Protein AF-A0A3S5CK98-F1 (afdb_monomer)

Solvent-accessible surface area (backbone atoms only — not comparable to full-atom values): 6375 Å² total; per-residue (Å²): 120,66,69,62,56,54,50,54,57,50,50,53,51,50,54,50,50,53,52,50,53,51,50,53,51,50,54,52,50,52,52,52,52,56,49,50,56,51,52,50,49,66,71,70,50,46,66,43,82,40,59,34,30,36,29,73,81,74,73,44,74,38,73,65,77,56,72,66,48,64,75,70,66,52,58,70,47,78,43,82,46,52,38,32,53,45,66,44,88,87,78,62,47,74,50,76,32,72,56,97,65,79,90,69,79,92,128

Secondary structure (DSSP, 8-state):
-HHHHHHHHHHHHHHHHHHHHHHHHHHHHHHHHHHHHHHHHHHH--EEEEEEEEETTTTEEESS--HHHHHTT--EEEEEEEEEEEE-TTT--EEEESSSS--SPP-

Structure (mmCIF, N/CA/C/O backbone):
data_AF-A0A3S5CK98-F1
#
_entry.id   AF-A0A3S5CK98-F1
#
loop_
_atom_site.group_PDB
_atom_site.id
_atom_site.type_symbol
_atom_site.label_atom_id
_atom_site.label_alt_id
_atom_site.label_comp_id
_atom_site.label_asym_id
_atom_site.label_entity_id
_atom_site.label_seq_id
_atom_site.pdbx_PDB_ins_code
_atom_site.Cartn_x
_atom_site.Cartn_y
_atom_site.Cartn_z
_atom_site.occupancy
_atom_site.B_iso_or_equiv
_atom_site.auth_seq_id
_atom_site.auth_comp_id
_atom_site.auth_asym_id
_atom_site.auth_atom_id
_atom_site.pdbx_PDB_model_num
ATOM 1 N N . MET A 1 1 ? 44.668 10.845 -52.510 1.00 60.06 1 MET A N 1
ATOM 2 C CA . MET A 1 1 ? 44.419 11.064 -51.066 1.00 60.06 1 MET A CA 1
ATOM 3 C C . MET A 1 1 ? 42.978 11.480 -50.741 1.00 60.06 1 MET A C 1
ATOM 5 O O . MET A 1 1 ? 42.596 11.361 -49.588 1.00 60.06 1 MET A O 1
ATOM 9 N N . GLU A 1 2 ? 42.144 11.893 -51.704 1.00 65.75 2 GLU A N 1
ATOM 10 C CA . GLU A 1 2 ? 40.783 12.391 -51.408 1.00 65.75 2 GLU A CA 1
ATOM 11 C C . GLU A 1 2 ? 39.747 11.318 -51.018 1.00 65.75 2 GLU A C 1
ATOM 13 O O . GLU A 1 2 ? 38.871 11.580 -50.198 1.00 65.75 2 GLU A O 1
ATOM 18 N N . LEU A 1 3 ? 39.873 10.084 -51.523 1.00 65.12 3 LEU A N 1
ATOM 19 C CA . LEU A 1 3 ? 38.931 8.997 -51.212 1.00 65.12 3 LEU A CA 1
ATOM 20 C C . LEU A 1 3 ? 38.955 8.590 -49.726 1.00 65.12 3 LEU A C 1
ATOM 22 O O . LEU A 1 3 ? 37.911 8.335 -49.133 1.00 65.12 3 LEU A O 1
ATOM 26 N N . ALA A 1 4 ? 40.136 8.592 -49.100 1.00 73.19 4 ALA A N 1
ATOM 27 C CA . ALA A 1 4 ? 40.290 8.272 -47.680 1.00 73.19 4 ALA A CA 1
ATOM 28 C C . ALA A 1 4 ? 39.624 9.322 -46.773 1.00 73.19 4 ALA A C 1
ATOM 30 O O . ALA A 1 4 ? 39.028 8.974 -45.756 1.00 73.19 4 ALA A O 1
ATOM 31 N N . ALA A 1 5 ? 39.664 10.598 -47.169 1.00 72.12 5 ALA A N 1
ATOM 32 C CA . ALA A 1 5 ? 39.012 11.679 -46.436 1.00 72.12 5 ALA A CA 1
ATOM 33 C C . ALA A 1 5 ? 37.478 11.586 -46.513 1.00 72.12 5 ALA A C 1
ATOM 35 O O . ALA A 1 5 ? 36.797 11.833 -45.518 1.00 72.12 5 ALA A O 1
ATOM 36 N N . LEU A 1 6 ? 36.927 11.179 -47.664 1.00 69.94 6 LEU A N 1
ATOM 37 C CA . LEU A 1 6 ? 35.485 10.956 -47.828 1.00 69.94 6 LEU A CA 1
ATOM 38 C C . LEU A 1 6 ? 34.990 9.755 -47.006 1.00 69.94 6 LEU A C 1
ATOM 40 O O . LEU A 1 6 ? 33.950 9.854 -46.356 1.00 69.94 6 LEU A O 1
ATOM 44 N N . ILE A 1 7 ? 35.758 8.660 -46.962 1.00 72.81 7 ILE A N 1
ATOM 45 C CA . ILE A 1 7 ? 35.438 7.475 -46.147 1.00 72.81 7 ILE A CA 1
ATOM 46 C C . ILE A 1 7 ? 35.499 7.804 -44.650 1.00 72.81 7 ILE A C 1
ATOM 48 O O . ILE A 1 7 ? 34.564 7.485 -43.920 1.00 72.81 7 ILE A O 1
ATOM 52 N N . ALA A 1 8 ? 36.540 8.505 -44.190 1.00 71.00 8 ALA A N 1
ATOM 53 C CA . ALA A 1 8 ? 36.663 8.913 -42.788 1.00 71.00 8 ALA A CA 1
ATOM 54 C C . ALA A 1 8 ? 35.506 9.824 -42.336 1.00 71.00 8 ALA A C 1
ATOM 56 O O . ALA A 1 8 ? 35.013 9.701 -41.217 1.00 71.00 8 ALA A O 1
ATOM 57 N N . LYS A 1 9 ? 35.026 10.704 -43.226 1.00 69.62 9 LYS A N 1
ATOM 58 C CA . LYS A 1 9 ? 33.903 11.614 -42.960 1.00 69.62 9 LYS A CA 1
ATOM 59 C C . LYS A 1 9 ? 32.537 10.910 -42.973 1.00 69.62 9 LYS A C 1
ATOM 61 O O . LYS A 1 9 ? 31.639 11.311 -42.240 1.00 69.62 9 LYS A O 1
ATOM 66 N N . GLY A 1 10 ? 32.373 9.864 -43.788 1.00 70.19 10 GLY A N 1
ATOM 67 C CA . GLY A 1 10 ? 31.199 8.984 -43.748 1.00 70.19 10 GLY A CA 1
ATOM 68 C C . GLY A 1 10 ? 31.180 8.098 -42.499 1.00 70.19 10 GLY A C 1
ATOM 69 O O . GLY A 1 10 ? 30.147 7.976 -41.849 1.00 70.19 10 GLY A O 1
ATOM 70 N N . SER A 1 11 ? 32.343 7.561 -42.120 1.00 73.25 11 SER A N 1
ATOM 71 C CA . SER A 1 11 ? 32.531 6.736 -40.922 1.00 73.25 11 SER A CA 1
ATOM 72 C C . SER A 1 11 ? 32.228 7.503 -39.636 1.00 73.25 11 SER A C 1
ATOM 74 O O . SER A 1 11 ? 31.549 6.972 -38.764 1.00 73.25 11 SER A O 1
ATOM 76 N N . SER A 1 12 ? 32.679 8.757 -39.514 1.00 73.88 12 SER A N 1
ATOM 77 C CA . SER A 1 12 ? 32.405 9.565 -38.319 1.00 73.88 12 SER A CA 1
ATOM 78 C C . SER A 1 12 ? 30.925 9.915 -38.175 1.00 73.88 12 SER A C 1
ATOM 80 O O . SER A 1 12 ? 30.399 9.919 -37.068 1.00 73.88 12 SER A O 1
ATOM 82 N N . LYS A 1 13 ? 30.222 10.162 -39.289 1.00 74.19 13 LYS A N 1
ATOM 83 C CA . LYS A 1 13 ? 28.772 10.389 -39.279 1.00 74.19 13 LYS A CA 1
ATOM 84 C C . LYS A 1 13 ? 28.002 9.132 -38.867 1.00 74.19 13 LYS A C 1
ATOM 86 O O . LYS A 1 13 ? 27.056 9.255 -38.100 1.00 74.19 13 LYS A O 1
ATOM 91 N N . LEU A 1 14 ? 28.400 7.958 -39.359 1.00 80.69 14 LEU A N 1
ATOM 92 C CA . LEU A 1 14 ? 27.793 6.680 -38.973 1.00 80.69 14 LEU A CA 1
ATOM 93 C C . LEU A 1 14 ? 27.989 6.409 -37.477 1.00 80.69 14 LEU A C 1
ATOM 95 O O . LEU A 1 14 ? 27.009 6.204 -36.780 1.00 80.69 14 LEU A O 1
ATOM 99 N N . GLN A 1 15 ? 29.209 6.577 -36.955 1.00 80.94 15 GLN A N 1
ATOM 100 C CA . GLN A 1 15 ? 29.476 6.434 -35.518 1.00 80.94 15 GLN A CA 1
ATOM 101 C C . GLN A 1 15 ? 28.648 7.390 -34.648 1.00 80.94 15 GLN A C 1
ATOM 103 O O . GLN A 1 15 ? 28.233 7.024 -33.552 1.00 80.94 15 GLN A O 1
ATOM 108 N N . LEU A 1 16 ? 28.413 8.621 -35.116 1.00 78.88 16 LEU A N 1
ATOM 109 C CA . LEU A 1 16 ? 27.565 9.576 -34.405 1.00 78.88 16 LEU A CA 1
ATOM 110 C C . LEU A 1 16 ? 26.097 9.138 -34.399 1.00 78.88 16 LEU A C 1
ATOM 112 O O . LEU A 1 16 ? 25.461 9.223 -33.354 1.00 78.88 16 LEU A O 1
ATOM 116 N N . LEU A 1 17 ? 25.569 8.653 -35.525 1.00 82.25 17 LEU A N 1
ATOM 117 C CA . LEU A 1 17 ? 24.201 8.127 -35.602 1.00 82.25 17 LEU A CA 1
ATOM 118 C C . LEU A 1 17 ? 24.028 6.906 -34.692 1.00 82.25 17 LEU A C 1
ATOM 120 O O . LEU A 1 17 ? 23.136 6.916 -33.849 1.00 82.25 17 LEU A O 1
ATOM 124 N N . ASP A 1 18 ? 24.957 5.950 -34.764 1.00 87.75 18 ASP A N 1
ATOM 125 C CA . ASP A 1 18 ? 24.967 4.761 -33.906 1.00 87.75 18 ASP A CA 1
ATOM 126 C C . ASP A 1 18 ? 24.998 5.149 -32.417 1.00 87.75 18 ASP A C 1
ATOM 128 O O . ASP A 1 18 ? 24.330 4.539 -31.586 1.00 87.75 18 ASP A O 1
ATOM 132 N N . SER A 1 19 ? 25.752 6.197 -32.059 1.00 85.31 19 SER A N 1
ATOM 133 C CA . SER A 1 19 ? 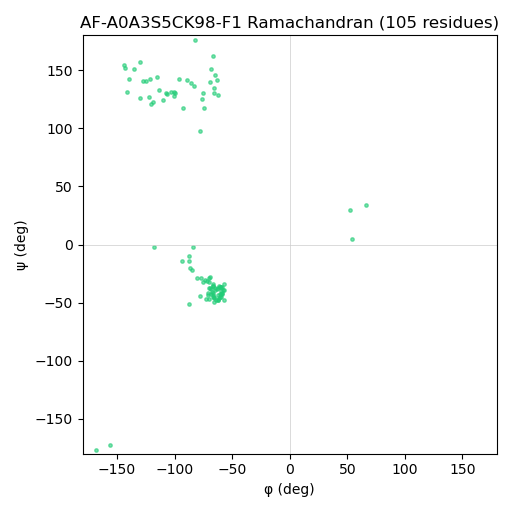25.827 6.663 -30.670 1.00 85.31 19 SER A CA 1
ATOM 134 C C . SER A 1 19 ? 24.535 7.314 -30.170 1.00 85.31 19 SER A C 1
ATOM 136 O O . SER A 1 19 ? 24.223 7.199 -28.986 1.00 85.31 19 SER A O 1
ATOM 138 N N . VAL A 1 20 ? 23.781 7.984 -31.050 1.00 89.31 20 VAL A N 1
ATOM 139 C CA . VAL A 1 20 ? 22.480 8.572 -30.699 1.00 89.31 20 VAL A CA 1
ATOM 140 C C . VAL A 1 20 ? 21.442 7.468 -30.531 1.00 89.31 20 VAL A C 1
ATOM 142 O O . VAL A 1 20 ? 20.757 7.445 -29.514 1.00 89.31 20 VAL A O 1
ATOM 145 N N . GLU A 1 21 ? 21.380 6.520 -31.466 1.00 90.56 21 GLU A N 1
ATOM 146 C CA . GLU A 1 21 ? 20.466 5.374 -31.390 1.00 90.56 21 GLU A CA 1
ATOM 147 C C . GLU A 1 21 ? 20.738 4.522 -30.142 1.00 90.56 21 GLU A C 1
ATOM 149 O O . GLU A 1 21 ? 19.813 4.180 -29.406 1.00 90.56 21 GLU A O 1
ATOM 154 N N . ALA A 1 22 ? 22.012 4.265 -29.823 1.00 92.44 22 ALA A N 1
ATOM 155 C CA . ALA A 1 22 ? 22.392 3.560 -28.602 1.00 92.44 22 ALA A CA 1
ATOM 156 C C . ALA A 1 22 ? 21.986 4.321 -27.327 1.00 92.44 22 ALA A C 1
ATOM 158 O O . ALA A 1 22 ? 21.578 3.704 -26.344 1.00 92.44 22 ALA A O 1
ATOM 159 N N . ALA A 1 23 ? 22.082 5.654 -27.322 1.00 92.81 23 ALA A N 1
ATOM 160 C CA . ALA A 1 23 ? 21.657 6.465 -26.183 1.00 92.81 23 ALA A CA 1
ATOM 161 C C . ALA A 1 23 ? 20.128 6.447 -25.999 1.00 92.81 23 ALA A C 1
ATOM 163 O O . ALA A 1 23 ? 19.643 6.384 -24.867 1.00 92.81 23 ALA A O 1
ATOM 164 N N . GLU A 1 24 ? 19.367 6.472 -27.096 1.00 93.75 24 GLU A N 1
ATOM 165 C CA . GLU A 1 24 ? 17.907 6.340 -27.069 1.00 93.75 24 GLU A CA 1
ATOM 166 C C . GLU A 1 24 ? 17.478 4.953 -26.575 1.00 93.75 24 GLU A C 1
ATOM 168 O O . GLU A 1 24 ? 16.626 4.851 -25.688 1.00 93.75 24 GLU A O 1
ATOM 173 N N . GLU A 1 25 ? 18.114 3.891 -27.074 1.00 93.44 25 GLU A N 1
ATOM 174 C CA . GLU A 1 25 ? 17.860 2.520 -26.628 1.00 93.44 25 GLU A CA 1
ATOM 175 C C . GLU A 1 25 ? 18.156 2.358 -25.130 1.00 93.44 25 GLU A C 1
ATOM 177 O O . GLU A 1 25 ? 17.320 1.847 -24.383 1.00 93.44 25 GLU A O 1
ATOM 182 N N . GLN A 1 26 ? 19.288 2.885 -24.652 1.00 94.62 26 GLN A N 1
ATOM 183 C CA . GLN A 1 26 ? 19.630 2.880 -23.227 1.00 94.62 26 GLN A CA 1
ATOM 184 C C . GLN A 1 26 ? 18.597 3.618 -22.369 1.00 94.62 26 GLN A C 1
ATOM 186 O O . GLN A 1 26 ? 18.255 3.149 -21.282 1.00 94.62 26 GLN A O 1
ATOM 191 N N . ALA A 1 27 ? 18.069 4.752 -22.837 1.00 94.75 27 ALA A N 1
ATOM 192 C CA . ALA A 1 27 ? 17.043 5.495 -22.109 1.00 94.75 27 ALA A CA 1
ATOM 193 C C . ALA A 1 27 ? 15.730 4.701 -21.988 1.00 94.75 27 ALA A C 1
ATOM 195 O O . ALA A 1 27 ? 15.091 4.713 -20.930 1.00 94.75 27 ALA A O 1
ATOM 196 N N . ILE A 1 28 ? 15.342 3.990 -23.052 1.00 95.62 28 ILE A N 1
ATOM 197 C CA . ILE A 1 28 ? 1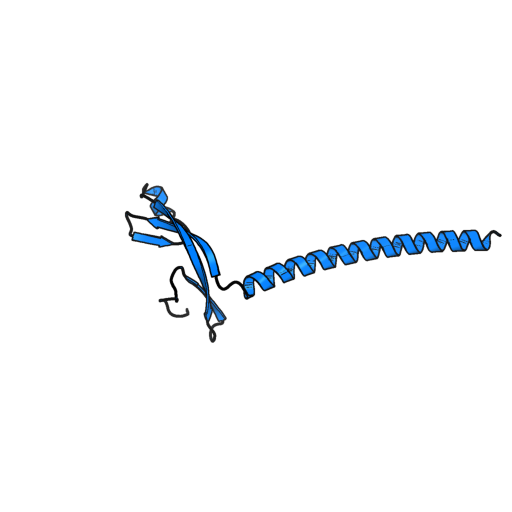4.170 3.108 -23.054 1.00 95.62 28 ILE A CA 1
ATOM 198 C C . ILE A 1 28 ? 14.390 1.937 -22.093 1.00 95.62 28 ILE A C 1
ATOM 200 O O . ILE A 1 28 ? 13.536 1.696 -21.238 1.00 95.62 28 ILE A O 1
ATOM 204 N N . LEU A 1 29 ? 15.536 1.255 -22.182 1.00 96.25 29 LEU A N 1
ATOM 205 C CA . LEU A 1 29 ? 15.887 0.137 -21.301 1.00 96.25 29 LEU A CA 1
ATOM 206 C C . LEU A 1 29 ? 15.864 0.559 -19.832 1.00 96.25 29 LEU A C 1
ATOM 208 O O . LEU A 1 29 ? 15.182 -0.071 -19.032 1.00 96.25 29 LEU A O 1
ATOM 212 N N . HIS A 1 30 ? 16.486 1.688 -19.495 1.00 95.81 30 HIS A N 1
ATOM 213 C CA . HIS A 1 30 ? 16.469 2.223 -18.135 1.00 95.81 30 HIS A CA 1
ATOM 214 C C . HIS A 1 30 ? 15.039 2.478 -17.620 1.00 95.81 30 HIS A C 1
ATOM 216 O O . HIS A 1 30 ? 14.732 2.231 -16.452 1.00 95.81 30 HIS A O 1
ATOM 222 N N . ASN A 1 31 ? 14.129 2.968 -18.473 1.00 94.38 31 ASN A N 1
ATOM 223 C CA . ASN A 1 31 ? 12.731 3.150 -18.081 1.00 94.38 31 ASN A CA 1
ATOM 224 C C . ASN A 1 31 ? 12.030 1.811 -17.809 1.00 94.38 31 ASN A C 1
ATOM 226 O O . ASN A 1 31 ? 11.298 1.695 -16.824 1.00 94.38 31 ASN A O 1
ATOM 230 N N . LEU A 1 32 ? 12.253 0.817 -18.670 1.00 95.56 32 LEU A N 1
ATOM 231 C CA . LEU A 1 32 ? 11.673 -0.517 -18.534 1.00 95.56 32 LEU A CA 1
ATOM 232 C C . LEU A 1 32 ? 12.185 -1.218 -17.272 1.00 95.56 32 LEU A C 1
ATOM 234 O O . LEU A 1 32 ? 11.373 -1.662 -16.464 1.00 95.56 32 LEU A O 1
ATOM 238 N N . GLU A 1 33 ? 13.496 -1.205 -17.035 1.00 95.75 33 GLU A N 1
ATOM 239 C CA . GLU A 1 33 ? 14.112 -1.752 -15.821 1.00 95.75 33 GLU A CA 1
ATOM 240 C C . GLU A 1 33 ? 13.569 -1.071 -14.558 1.00 95.75 33 GLU A C 1
ATOM 242 O O . GLU A 1 33 ? 13.251 -1.729 -13.567 1.00 95.75 33 GLU A O 1
ATOM 247 N N . GLY A 1 34 ? 13.399 0.256 -14.587 1.00 92.44 34 GLY A N 1
ATOM 248 C CA . GLY A 1 34 ? 12.806 0.997 -13.474 1.00 92.44 34 GLY A CA 1
ATOM 249 C C . GLY A 1 34 ? 11.369 0.561 -13.164 1.00 92.44 34 GLY A C 1
ATOM 250 O O . GLY A 1 34 ? 10.982 0.497 -11.995 1.00 92.44 34 GLY A O 1
ATOM 251 N N . ARG A 1 35 ? 10.576 0.229 -14.189 1.00 91.38 35 ARG A N 1
ATOM 252 C CA . ARG A 1 35 ? 9.216 -0.306 -14.018 1.00 91.38 35 ARG A CA 1
ATOM 253 C C . ARG A 1 35 ? 9.243 -1.718 -13.443 1.00 91.38 35 ARG A C 1
ATOM 255 O O . ARG A 1 35 ? 8.556 -1.966 -12.454 1.00 91.38 35 ARG A O 1
ATOM 262 N N . GLU A 1 36 ? 10.078 -2.597 -13.987 1.00 91.75 36 GLU A N 1
ATOM 263 C CA . GLU A 1 36 ? 10.223 -3.974 -13.502 1.00 91.75 36 GLU A CA 1
ATOM 264 C C . GLU A 1 36 ? 10.654 -4.020 -12.032 1.00 91.75 36 GLU A C 1
ATOM 266 O O . GLU A 1 36 ? 10.059 -4.746 -11.238 1.00 91.75 36 GLU A O 1
ATOM 271 N N . GLN A 1 37 ? 11.602 -3.173 -11.621 1.00 90.69 37 GLN A N 1
ATOM 272 C CA . GLN A 1 37 ? 12.028 -3.080 -10.220 1.00 90.69 37 GLN A CA 1
ATOM 273 C C . GLN A 1 37 ? 10.885 -2.689 -9.276 1.00 90.69 37 GLN A C 1
ATOM 275 O O . GLN A 1 37 ? 10.830 -3.149 -8.132 1.00 90.69 37 GLN A O 1
ATOM 280 N N . LEU A 1 38 ? 9.977 -1.813 -9.712 1.00 84.75 38 LEU A N 1
ATOM 281 C CA . LEU A 1 38 ? 8.808 -1.443 -8.916 1.00 84.75 38 LEU A CA 1
ATOM 282 C C . LEU A 1 38 ? 7.811 -2.602 -8.833 1.00 84.75 38 LEU A C 1
ATOM 284 O O . LEU A 1 38 ? 7.301 -2.883 -7.749 1.00 84.75 38 LEU A O 1
ATOM 288 N N . GLU A 1 39 ? 7.557 -3.288 -9.945 1.00 84.94 39 GLU A N 1
ATOM 289 C CA . GLU A 1 39 ? 6.663 -4.448 -10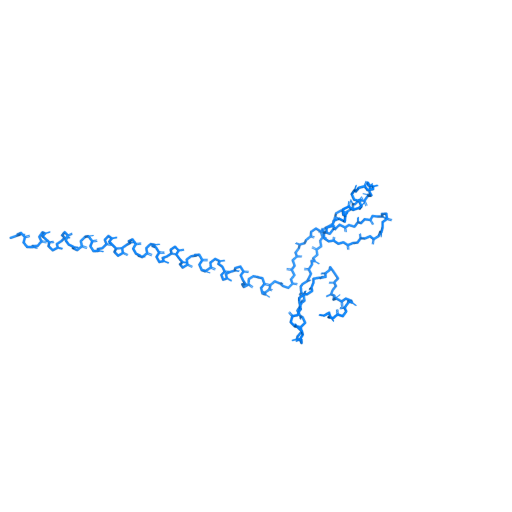.002 1.00 84.94 39 GLU A CA 1
ATOM 290 C C . GLU A 1 39 ? 7.169 -5.591 -9.117 1.00 84.94 39 GLU A C 1
ATOM 292 O O . GLU A 1 39 ? 6.416 -6.120 -8.297 1.00 84.94 39 GLU A O 1
ATOM 297 N N . GLU A 1 40 ? 8.461 -5.904 -9.192 1.00 85.69 40 GLU A N 1
ATOM 298 C CA . GLU A 1 40 ? 9.097 -6.926 -8.368 1.00 85.69 40 GLU A CA 1
ATOM 299 C C . GLU A 1 40 ? 8.986 -6.592 -6.874 1.00 85.69 40 GLU A C 1
ATOM 301 O O . GLU A 1 40 ? 8.590 -7.438 -6.068 1.00 85.69 40 GLU A O 1
ATOM 306 N N . ARG A 1 41 ? 9.252 -5.335 -6.490 1.00 80.50 41 ARG A N 1
ATOM 307 C CA . ARG A 1 41 ? 9.075 -4.881 -5.102 1.00 80.50 41 ARG A CA 1
ATOM 308 C C . ARG A 1 41 ? 7.628 -5.036 -4.643 1.00 80.50 41 ARG A C 1
ATOM 310 O O . ARG A 1 41 ? 7.401 -5.499 -3.533 1.00 80.50 41 ARG A O 1
ATOM 317 N N . LEU A 1 42 ? 6.650 -4.692 -5.478 1.00 75.19 42 LEU A N 1
ATOM 318 C CA . LEU A 1 42 ? 5.226 -4.803 -5.139 1.00 75.19 42 LEU A CA 1
ATOM 319 C C . LEU A 1 42 ? 4.736 -6.253 -5.038 1.00 75.19 42 LEU A C 1
ATOM 321 O O . LEU A 1 42 ? 3.765 -6.521 -4.327 1.00 75.19 42 LEU A O 1
ATOM 325 N N . ILE A 1 43 ? 5.360 -7.179 -5.764 1.00 75.94 43 ILE A N 1
ATOM 326 C CA . ILE A 1 43 ? 5.047 -8.611 -5.699 1.00 75.94 43 ILE A CA 1
ATOM 327 C C . ILE A 1 43 ? 5.680 -9.241 -4.454 1.00 75.94 43 ILE A C 1
ATOM 329 O O . ILE A 1 43 ? 5.011 -9.993 -3.747 1.00 75.94 43 ILE A O 1
ATOM 333 N N . ASN A 1 44 ? 6.937 -8.905 -4.166 1.00 76.88 44 ASN A N 1
ATOM 334 C CA . ASN A 1 44 ? 7.716 -9.533 -3.097 1.00 76.88 44 ASN A CA 1
ATOM 335 C C . ASN A 1 44 ? 7.526 -8.873 -1.723 1.00 76.88 44 ASN A C 1
ATOM 337 O O . ASN A 1 44 ? 7.916 -9.436 -0.697 1.00 76.88 44 ASN A O 1
ATOM 341 N N . GLN A 1 45 ? 6.941 -7.676 -1.661 1.00 80.44 45 GLN A N 1
ATOM 342 C CA . GLN A 1 45 ? 6.723 -6.990 -0.394 1.00 80.44 45 GLN A CA 1
ATOM 343 C C . GLN A 1 45 ? 5.513 -7.565 0.348 1.00 80.44 45 GLN A C 1
ATOM 345 O O . GLN A 1 45 ? 4.367 -7.177 0.130 1.00 80.44 45 GLN A O 1
ATOM 350 N N . HIS A 1 46 ? 5.788 -8.459 1.295 1.00 83.00 46 HIS A N 1
ATOM 351 C CA . HIS A 1 46 ? 4.782 -9.023 2.201 1.00 83.00 46 HIS A CA 1
ATOM 352 C C . HIS A 1 46 ? 4.547 -8.167 3.449 1.00 83.00 46 HIS A C 1
ATOM 354 O O . HIS A 1 46 ? 3.497 -8.269 4.084 1.00 83.00 46 HIS A O 1
ATOM 360 N N . GLU A 1 47 ? 5.498 -7.298 3.793 1.00 87.31 47 GLU A N 1
ATOM 361 C CA . GLU A 1 47 ? 5.423 -6.418 4.952 1.00 87.31 47 GLU A CA 1
ATOM 362 C C . GLU A 1 47 ? 5.969 -5.021 4.652 1.00 87.31 47 GLU A C 1
ATOM 364 O O . GLU A 1 47 ? 6.932 -4.839 3.907 1.00 87.31 47 GLU A O 1
ATOM 369 N N . GLN A 1 48 ? 5.321 -4.009 5.223 1.00 89.25 48 GLN A N 1
ATOM 370 C CA . GLN A 1 48 ? 5.730 -2.621 5.081 1.00 89.25 48 GLN A CA 1
ATOM 371 C C . GLN A 1 48 ? 5.536 -1.868 6.392 1.00 89.25 48 GLN A C 1
ATOM 373 O O . GLN A 1 48 ? 4.462 -1.896 6.997 1.00 89.25 48 GLN A O 1
ATOM 378 N N . GLU A 1 49 ? 6.564 -1.139 6.808 1.00 90.38 49 GLU A N 1
ATOM 379 C CA . GLU A 1 49 ? 6.465 -0.207 7.925 1.00 90.38 49 GLU A CA 1
ATOM 380 C C . GLU A 1 49 ? 5.518 0.946 7.575 1.00 90.38 49 GLU A C 1
ATOM 382 O O . GLU A 1 49 ? 5.605 1.556 6.507 1.00 90.38 49 GLU A O 1
ATOM 387 N N . CYS A 1 50 ? 4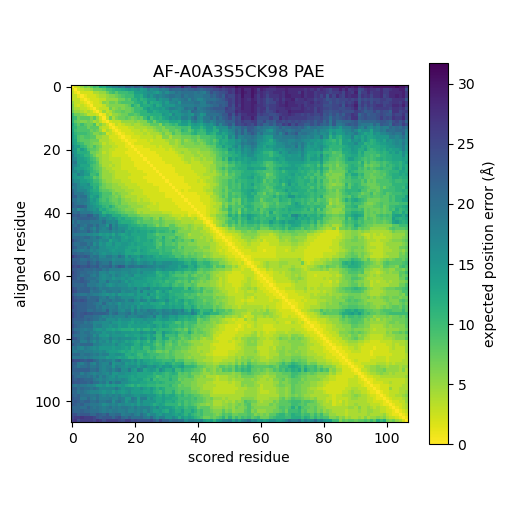.578 1.238 8.467 1.00 90.44 50 CYS A N 1
ATOM 388 C CA . CYS A 1 50 ? 3.558 2.262 8.288 1.00 90.44 50 CYS A CA 1
ATOM 389 C C . CYS A 1 50 ? 3.250 2.970 9.606 1.00 90.44 50 CYS A C 1
ATOM 391 O O . CYS A 1 50 ? 3.390 2.416 10.698 1.00 90.44 50 CYS A O 1
ATOM 393 N N . SER A 1 51 ? 2.777 4.208 9.497 1.00 91.56 51 SER A N 1
ATOM 394 C CA . SER A 1 51 ? 2.152 4.900 10.613 1.00 91.56 51 SER A CA 1
ATOM 395 C C . SER A 1 51 ? 0.741 4.353 10.828 1.00 91.56 51 SER A C 1
ATOM 397 O O . SER A 1 51 ? -0.087 4.311 9.918 1.00 91.56 51 SER A O 1
ATOM 399 N N . ILE A 1 52 ? 0.477 3.914 12.051 1.00 91.94 52 ILE A N 1
ATOM 400 C CA . ILE A 1 52 ? -0.832 3.480 12.519 1.00 91.94 52 ILE A CA 1
ATOM 401 C C . ILE A 1 52 ? -1.422 4.626 13.326 1.00 91.94 52 ILE A C 1
ATOM 403 O O . ILE A 1 52 ? -0.766 5.190 14.204 1.00 91.94 52 ILE A O 1
ATOM 407 N N . VAL A 1 53 ? -2.669 4.962 13.034 1.00 92.62 53 VAL A N 1
ATOM 408 C CA . VAL A 1 53 ? -3.464 5.883 13.826 1.00 92.62 53 VAL A CA 1
ATOM 409 C C . VAL A 1 53 ? -4.466 5.119 14.676 1.00 92.62 53 VAL A C 1
ATOM 411 O O . VAL A 1 53 ? -5.201 4.256 14.193 1.00 92.62 53 VAL A O 1
ATOM 414 N N . GLU A 1 54 ? -4.501 5.478 15.950 1.00 91.81 54 GLU A N 1
ATOM 415 C CA . GLU A 1 54 ? -5.434 4.960 16.938 1.00 91.81 54 GLU A CA 1
ATOM 416 C C . GLU A 1 54 ? -6.247 6.119 17.511 1.00 91.81 54 GLU A C 1
ATOM 418 O O . GLU A 1 54 ? -5.701 7.083 18.049 1.00 91.81 54 GLU A O 1
ATOM 423 N N . CYS A 1 55 ? -7.567 6.050 17.368 1.00 92.06 55 CYS A N 1
ATOM 424 C CA . CYS A 1 55 ? -8.478 7.037 17.929 1.00 92.06 55 CYS A CA 1
ATOM 425 C C . CYS A 1 55 ? -8.941 6.582 19.311 1.00 92.06 55 CYS A C 1
ATOM 427 O O . CYS A 1 55 ? -9.646 5.577 19.416 1.00 92.06 55 CYS A O 1
ATOM 429 N N . LYS A 1 56 ? -8.618 7.347 20.359 1.00 89.06 56 LYS A N 1
ATOM 430 C CA . LYS A 1 56 ? -8.993 6.988 21.737 1.00 89.06 56 LYS A CA 1
ATOM 431 C C . LYS A 1 56 ? -10.493 7.098 22.008 1.00 89.06 56 LYS A C 1
ATOM 433 O O . LYS A 1 56 ? -11.019 6.354 22.823 1.00 89.06 56 LYS A O 1
ATOM 438 N N . ASN A 1 57 ? -11.192 7.992 21.309 1.00 88.75 57 ASN A N 1
ATOM 439 C CA . ASN A 1 57 ? -12.632 8.191 21.496 1.00 88.75 57 ASN A CA 1
ATOM 440 C C . ASN A 1 57 ? -13.492 7.098 20.845 1.00 88.75 57 ASN A C 1
ATOM 442 O O . ASN A 1 57 ? -14.601 6.847 21.302 1.00 88.75 57 ASN A O 1
ATOM 446 N N . CYS A 1 58 ? -13.022 6.480 19.759 1.00 87.56 58 CYS A N 1
ATOM 447 C CA . CYS A 1 58 ? -13.817 5.525 18.970 1.00 87.56 58 CYS A CA 1
ATOM 448 C C . CYS A 1 58 ? -13.233 4.119 18.946 1.00 87.56 58 CYS A C 1
ATOM 450 O O . CYS A 1 58 ? -13.793 3.245 18.293 1.00 87.56 58 CYS A O 1
ATOM 452 N N . ASN A 1 59 ? -12.081 3.930 19.592 1.00 84.88 59 ASN A N 1
ATOM 453 C CA . ASN A 1 59 ? -11.297 2.703 19.549 1.00 84.88 59 ASN A CA 1
ATOM 454 C C . ASN A 1 59 ? -10.996 2.220 18.113 1.00 84.88 59 ASN A C 1
ATOM 456 O O . ASN A 1 59 ? -10.878 1.027 17.850 1.00 84.88 59 ASN A O 1
ATOM 460 N N . PHE A 1 60 ? -10.898 3.161 17.165 1.00 87.69 60 PHE A N 1
ATOM 461 C CA . PHE A 1 60 ? -10.570 2.875 15.769 1.00 87.69 60 PHE A CA 1
ATOM 462 C C . PHE A 1 60 ? -9.057 2.754 15.604 1.00 87.69 60 PHE A C 1
ATOM 464 O O . PHE A 1 60 ? -8.326 3.618 16.092 1.00 87.69 60 PHE A O 1
ATOM 471 N N . ARG A 1 61 ? -8.607 1.747 14.851 1.00 88.81 61 ARG A N 1
ATOM 472 C CA . ARG A 1 61 ? -7.202 1.511 14.509 1.00 88.81 61 ARG A CA 1
ATOM 473 C C . ARG A 1 61 ? -7.065 1.297 13.006 1.00 88.81 61 ARG A C 1
ATOM 475 O O . ARG A 1 61 ? -7.733 0.440 12.440 1.00 88.81 61 ARG A O 1
ATOM 482 N N . GLY A 1 62 ? -6.194 2.061 12.360 1.00 89.31 62 GLY A N 1
ATOM 483 C CA . GLY A 1 62 ? -5.980 1.967 10.917 1.00 89.31 62 GLY A CA 1
ATOM 484 C C . GLY A 1 62 ? -4.742 2.729 10.467 1.00 89.31 62 GLY A C 1
ATOM 485 O O . GLY A 1 62 ? -4.020 3.287 11.283 1.00 89.31 62 GLY A O 1
ATOM 486 N N . THR A 1 63 ? -4.485 2.775 9.164 1.00 88.00 63 THR A N 1
ATOM 487 C CA . THR A 1 63 ? -3.385 3.578 8.596 1.00 88.00 63 THR A CA 1
ATOM 488 C C . THR A 1 63 ? -3.758 5.054 8.453 1.00 88.00 63 THR A C 1
ATOM 490 O O . THR A 1 63 ? -2.907 5.935 8.541 1.00 88.00 63 THR A O 1
ATOM 493 N N . HIS A 1 64 ? -5.048 5.344 8.266 1.00 88.25 64 HIS A N 1
ATOM 494 C CA . HIS A 1 64 ? -5.554 6.697 8.067 1.00 88.25 64 HIS A CA 1
ATOM 495 C C . HIS A 1 64 ? -6.685 7.009 9.032 1.00 88.25 64 HIS A C 1
ATOM 497 O O . HIS A 1 64 ? -7.545 6.176 9.310 1.00 88.25 64 HIS A O 1
ATOM 503 N N . ALA A 1 65 ? -6.686 8.243 9.532 1.00 88.12 65 ALA A N 1
ATOM 504 C CA . ALA A 1 65 ? -7.729 8.691 10.435 1.00 88.12 65 ALA A CA 1
ATOM 505 C C . ALA A 1 65 ? -8.985 8.947 9.605 1.00 88.12 65 ALA A C 1
ATOM 507 O O . ALA A 1 65 ? -8.896 9.672 8.607 1.00 88.12 65 ALA A O 1
ATOM 508 N N . PRO A 1 66 ? -10.146 8.412 10.000 1.00 88.25 66 PRO A N 1
ATOM 509 C CA . PRO A 1 66 ? -11.346 8.633 9.230 1.00 88.25 66 PRO A CA 1
ATOM 510 C C . PRO A 1 66 ? -11.721 10.126 9.261 1.00 88.25 66 PRO A C 1
ATOM 512 O O . PRO A 1 66 ? -11.515 10.798 10.282 1.00 88.25 66 PRO A O 1
ATOM 515 N N . PRO A 1 67 ? -12.295 10.673 8.172 1.00 89.81 67 PRO A N 1
ATOM 516 C CA . PRO A 1 67 ? -12.572 12.106 8.060 1.00 89.81 67 PRO A CA 1
ATOM 517 C C . PRO A 1 67 ? -13.453 12.641 9.194 1.00 89.81 67 PRO A C 1
ATOM 519 O O . PRO A 1 67 ? -13.282 13.769 9.652 1.00 89.81 67 PRO A O 1
ATOM 522 N N . TRP A 1 68 ? -14.383 11.821 9.682 1.00 89.75 68 TRP A N 1
ATOM 523 C CA . TRP A 1 68 ? -15.299 12.188 10.755 1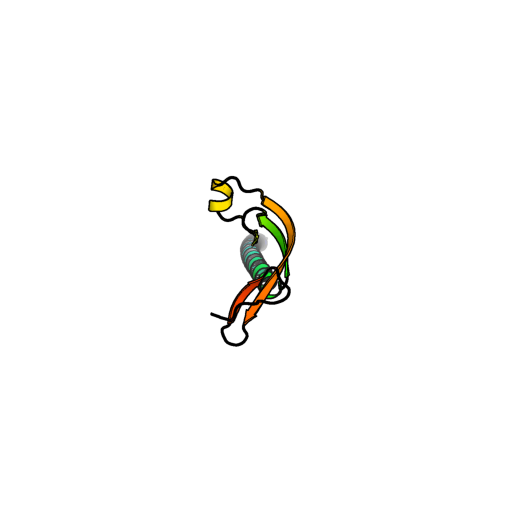.00 89.75 68 TRP A CA 1
ATOM 524 C C . TRP A 1 68 ? -14.617 12.271 12.131 1.00 89.75 68 TRP A C 1
ATOM 526 O O . TRP A 1 68 ? -15.001 13.133 12.919 1.00 89.75 68 TRP A O 1
ATOM 536 N N . CYS A 1 69 ? -13.572 11.475 1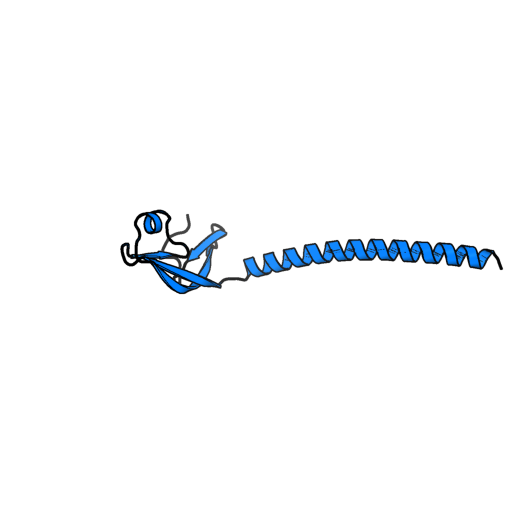2.408 1.00 88.94 69 CYS A N 1
ATOM 537 C CA . CYS A 1 69 ? -12.782 11.617 13.641 1.00 88.94 69 CYS A CA 1
ATOM 538 C C . CYS A 1 69 ? -12.076 12.972 13.693 1.00 88.94 69 CYS A C 1
ATOM 540 O O . CYS A 1 69 ? -12.027 13.601 14.747 1.00 88.94 69 CYS A O 1
ATOM 542 N N . ARG A 1 70 ? -11.572 13.446 12.546 1.00 85.75 70 ARG A N 1
ATOM 543 C CA . ARG A 1 70 ? -10.954 14.775 12.446 1.00 85.75 70 ARG A CA 1
ATOM 544 C C . ARG A 1 70 ? -11.982 15.886 12.648 1.00 85.75 70 ARG A C 1
ATOM 546 O O . ARG A 1 70 ? -11.728 16.805 13.414 1.00 85.75 70 ARG A O 1
ATOM 553 N N . LYS A 1 71 ? -13.158 15.777 12.016 1.00 91.12 71 LYS A N 1
ATOM 554 C CA . LYS A 1 71 ? -14.242 16.771 12.146 1.00 91.12 71 LYS A CA 1
ATOM 555 C C . LYS A 1 71 ? -14.759 16.915 13.579 1.00 91.12 71 LYS A C 1
ATOM 557 O O . LYS A 1 71 ? -15.115 18.013 13.980 1.00 91.12 71 LYS A O 1
ATOM 562 N N . LYS A 1 72 ? -14.803 15.818 14.337 1.00 90.31 72 LYS A N 1
ATOM 563 C CA . LYS A 1 72 ? -15.239 15.814 15.741 1.00 90.31 72 LYS A CA 1
ATOM 564 C C . LYS A 1 72 ? -14.128 16.177 16.737 1.00 90.31 72 LYS A C 1
ATOM 566 O O . LYS A 1 72 ? -14.399 16.221 17.929 1.00 90.31 72 LYS A O 1
ATOM 571 N N . GLY A 1 73 ? -12.897 16.412 16.273 1.00 87.88 73 GLY A N 1
ATOM 572 C CA . GLY A 1 73 ? -11.772 16.766 17.143 1.00 87.88 73 GLY A CA 1
ATOM 573 C C . GLY A 1 73 ? -11.347 15.645 18.096 1.00 87.88 73 GLY A C 1
ATOM 574 O O . GLY A 1 73 ? -10.965 15.920 19.227 1.00 87.88 73 GLY A O 1
ATOM 575 N N . HIS A 1 74 ? -11.448 14.380 17.678 1.00 90.69 74 HIS A N 1
ATOM 576 C CA . HIS A 1 74 ? -11.050 13.256 18.528 1.00 90.69 74 HIS A CA 1
ATOM 577 C C . HIS A 1 74 ? -9.535 13.206 18.753 1.00 90.69 74 HIS A C 1
ATOM 579 O O . HIS A 1 74 ? -8.753 13.565 17.869 1.00 90.69 74 HIS A O 1
ATOM 585 N N . GLU A 1 75 ? -9.119 12.666 19.900 1.00 90.06 75 GLU A N 1
ATOM 586 C CA . GLU A 1 75 ? -7.702 12.456 20.184 1.00 90.06 75 GLU A CA 1
ATOM 587 C C . GLU A 1 75 ? -7.171 11.267 19.366 1.00 90.06 75 GLU A C 1
ATOM 589 O O . GLU A 1 75 ? -7.634 10.125 19.496 1.00 90.06 75 GLU A O 1
ATOM 594 N N . LEU A 1 76 ? -6.204 11.554 18.491 1.00 91.69 76 LEU A N 1
ATOM 595 C CA . LEU A 1 76 ? -5.555 10.588 17.609 1.00 91.69 76 LEU A CA 1
ATOM 596 C C . LEU A 1 76 ? -4.117 10.361 18.069 1.00 91.69 76 LEU A C 1
ATOM 598 O O . LEU A 1 76 ? -3.323 11.297 18.143 1.00 91.69 76 LEU A O 1
ATOM 602 N N . LYS A 1 77 ? -3.765 9.104 18.329 1.00 91.56 77 LYS A N 1
ATOM 603 C CA . LYS A 1 77 ? -2.400 8.681 18.627 1.00 91.56 77 LYS A CA 1
ATOM 604 C C . LYS A 1 77 ? -1.785 8.061 17.380 1.00 91.56 77 LYS A C 1
ATOM 606 O O . LYS A 1 77 ? -2.358 7.146 16.798 1.00 91.56 77 LYS A O 1
ATOM 611 N N . PHE A 1 78 ? -0.609 8.540 16.996 1.00 91.75 78 PHE A N 1
ATOM 612 C CA . PHE A 1 78 ? 0.168 7.960 15.905 1.00 91.75 78 PHE A CA 1
ATOM 613 C C . PHE A 1 78 ? 1.253 7.060 16.489 1.00 91.75 78 PHE A C 1
ATOM 615 O O . PHE A 1 78 ? 1.985 7.458 17.394 1.00 91.75 78 PHE A O 1
ATOM 622 N N . SER A 1 79 ? 1.346 5.839 15.983 1.00 91.88 79 SER A N 1
ATOM 623 C CA . SER A 1 79 ? 2.369 4.862 16.345 1.00 91.88 79 SER A CA 1
ATOM 624 C C .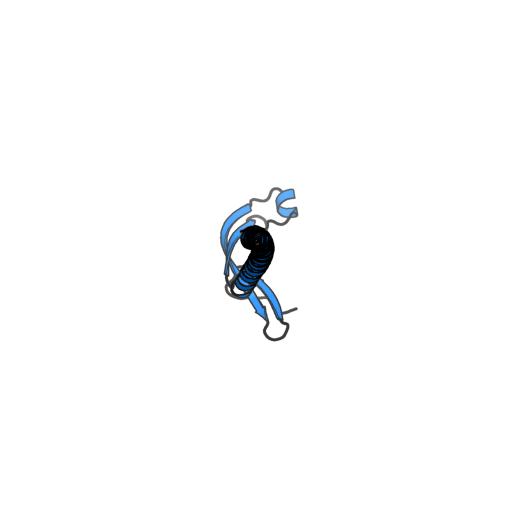 SER A 1 79 ? 2.998 4.288 15.080 1.00 91.88 79 SER A C 1
ATOM 626 O O . SER A 1 79 ? 2.413 4.351 14.000 1.00 91.88 79 SER A O 1
ATOM 628 N N . LYS A 1 80 ? 4.220 3.767 15.186 1.00 92.19 80 LYS A N 1
ATOM 629 C CA . LYS A 1 80 ? 4.832 2.999 14.098 1.00 92.19 80 LYS A CA 1
ATOM 630 C C . LYS A 1 80 ? 4.394 1.546 14.222 1.00 92.19 80 LYS A C 1
ATOM 632 O O . LYS A 1 80 ? 4.366 1.007 15.326 1.00 92.19 80 LYS A O 1
ATOM 637 N N . GLY A 1 81 ? 4.083 0.918 13.101 1.00 90.56 81 GLY A N 1
ATOM 638 C CA . GLY A 1 81 ? 3.827 -0.511 13.049 1.00 90.56 81 GLY A CA 1
ATOM 639 C C . GLY A 1 81 ? 4.059 -1.066 11.656 1.00 90.56 81 GLY A C 1
ATOM 640 O O . GLY A 1 81 ? 4.539 -0.368 10.766 1.00 90.56 81 GLY A O 1
ATOM 641 N N . THR A 1 82 ? 3.701 -2.327 11.472 1.00 90.50 82 THR A N 1
ATOM 642 C CA . THR A 1 82 ? 3.930 -3.044 10.218 1.00 90.50 82 THR A CA 1
ATOM 643 C C . THR A 1 82 ? 2.589 -3.462 9.642 1.00 90.50 82 THR A C 1
ATOM 645 O O . THR A 1 82 ? 1.823 -4.159 10.307 1.00 90.50 82 THR A O 1
ATOM 648 N N . ARG A 1 83 ? 2.298 -3.044 8.408 1.00 89.81 83 ARG A N 1
ATOM 649 C CA . ARG A 1 83 ? 1.185 -3.587 7.627 1.00 89.81 83 ARG A CA 1
ATOM 650 C C . ARG A 1 83 ? 1.673 -4.782 6.823 1.00 89.81 83 ARG A C 1
ATOM 652 O O . ARG A 1 83 ? 2.789 -4.764 6.307 1.00 89.81 83 ARG A O 1
ATOM 659 N N . ARG A 1 84 ? 0.839 -5.807 6.722 1.00 90.12 84 ARG A N 1
ATOM 660 C CA . ARG A 1 84 ? 1.126 -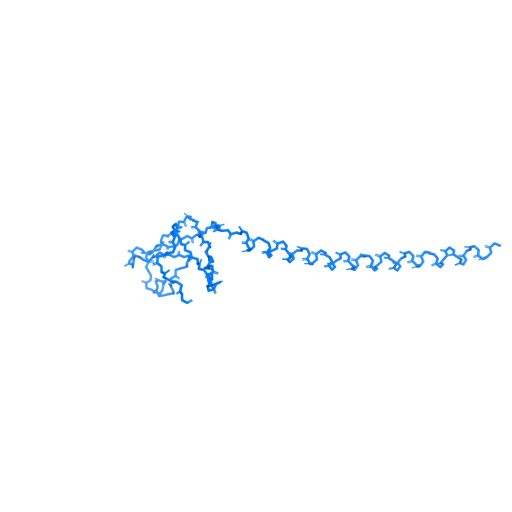7.035 5.982 1.00 90.12 84 ARG A CA 1
ATOM 661 C C . ARG A 1 84 ? 0.176 -7.181 4.811 1.00 90.12 84 ARG A C 1
ATOM 663 O O . ARG A 1 84 ? -1.000 -6.828 4.924 1.00 90.12 84 ARG A O 1
ATOM 670 N N . TYR A 1 85 ? 0.694 -7.717 3.717 1.00 89.00 85 TYR A N 1
ATOM 671 C CA . TYR A 1 85 ? -0.050 -7.969 2.494 1.00 89.00 85 TYR A CA 1
ATOM 672 C C . TYR A 1 85 ? -0.290 -9.459 2.328 1.00 89.00 85 TYR A C 1
ATOM 674 O O . TYR A 1 85 ? 0.630 -10.272 2.409 1.00 89.00 85 TYR A O 1
ATOM 682 N N . PHE A 1 86 ? -1.540 -9.799 2.058 1.00 87.88 86 PHE A N 1
ATOM 683 C CA . PHE A 1 86 ? -1.983 -11.155 1.804 1.00 87.88 86 PHE A CA 1
ATOM 684 C C . PHE A 1 86 ? -2.615 -11.224 0.426 1.00 87.88 86 PHE A C 1
ATOM 686 O O . PHE A 1 86 ? -3.320 -10.309 0.006 1.00 87.88 86 PHE A O 1
ATOM 693 N N . GLN A 1 87 ? -2.383 -12.334 -0.261 1.00 87.69 87 GLN A N 1
ATOM 694 C CA . GLN A 1 87 ? -3.094 -12.680 -1.478 1.00 87.69 87 GLN A CA 1
ATOM 695 C C . GLN A 1 87 ? -3.771 -14.027 -1.266 1.00 87.69 87 GLN A C 1
ATOM 697 O O . GLN A 1 87 ? -3.129 -14.998 -0.859 1.00 87.69 87 GLN A O 1
ATOM 702 N N . CYS A 1 88 ? -5.072 -14.081 -1.527 1.00 89.19 88 CYS A N 1
ATOM 703 C CA . CYS A 1 88 ? -5.798 -15.338 -1.487 1.00 89.19 88 CYS A CA 1
ATOM 704 C C . CYS A 1 88 ? -5.359 -16.241 -2.647 1.00 89.19 88 CYS A C 1
ATOM 706 O O . CYS A 1 88 ? -5.173 -15.770 -3.771 1.00 89.19 88 CYS A O 1
ATOM 708 N N . ARG A 1 89 ? -5.212 -17.543 -2.385 1.00 86.62 89 ARG A N 1
ATOM 709 C CA . ARG A 1 89 ? -4.768 -18.515 -3.395 1.00 86.62 89 ARG A CA 1
ATOM 710 C C . ARG A 1 89 ? -5.830 -18.768 -4.464 1.00 86.62 89 ARG A C 1
ATOM 712 O O . ARG A 1 89 ? -5.478 -18.870 -5.634 1.00 86.62 89 ARG A O 1
ATOM 719 N N . ASP A 1 90 ? -7.100 -18.804 -4.067 1.00 88.19 90 ASP A N 1
ATOM 720 C CA . ASP A 1 90 ? -8.210 -19.166 -4.953 1.00 88.19 90 ASP A CA 1
ATOM 721 C C . ASP A 1 90 ? -8.757 -17.951 -5.716 1.00 88.19 90 ASP A C 1
ATOM 723 O O . ASP A 1 90 ? -8.835 -17.964 -6.942 1.00 88.19 90 ASP A O 1
ATOM 727 N N . CYS A 1 91 ? -9.077 -16.862 -5.005 1.00 88.50 91 CYS A N 1
ATOM 728 C CA . CYS A 1 91 ? -9.686 -15.663 -5.597 1.00 88.50 91 CYS A CA 1
ATOM 729 C C . CYS A 1 91 ? -8.656 -14.654 -6.149 1.00 88.50 91 CYS A C 1
ATOM 731 O O . CYS A 1 91 ? -9.031 -13.688 -6.808 1.00 88.50 91 CYS A O 1
ATOM 733 N N . LYS A 1 92 ? -7.352 -14.835 -5.869 1.00 85.06 92 LYS A N 1
ATOM 734 C CA . LYS A 1 92 ? -6.254 -13.879 -6.161 1.00 85.06 92 LYS A CA 1
ATOM 735 C C . LYS A 1 92 ? -6.453 -12.459 -5.610 1.00 85.06 92 LYS A C 1
ATOM 737 O O . LYS A 1 92 ? -5.592 -11.604 -5.844 1.00 85.06 92 LYS A O 1
ATOM 742 N N . ASN A 1 93 ? -7.524 -12.227 -4.850 1.00 87.50 93 ASN A N 1
ATOM 743 C CA . ASN A 1 93 ? -7.829 -10.967 -4.194 1.00 87.50 93 ASN A CA 1
ATOM 744 C C . ASN A 1 93 ? -6.738 -10.638 -3.162 1.00 87.50 93 ASN A C 1
ATOM 746 O O . ASN A 1 93 ? -6.202 -11.537 -2.501 1.00 87.50 93 ASN A O 1
ATOM 750 N N . ARG A 1 94 ? -6.373 -9.357 -3.064 1.00 86.19 94 ARG A N 1
ATOM 751 C CA . ARG A 1 94 ? -5.302 -8.875 -2.184 1.00 86.19 94 ARG A CA 1
ATOM 752 C C . ARG A 1 94 ? -5.905 -8.132 -0.999 1.00 86.19 94 ARG A C 1
ATOM 754 O O . ARG A 1 94 ? -6.659 -7.185 -1.185 1.00 86.19 94 ARG A O 1
ATOM 761 N N . THR A 1 95 ? -5.490 -8.498 0.208 1.00 87.88 95 THR A N 1
ATOM 762 C CA . THR A 1 95 ? -5.958 -7.888 1.456 1.00 87.88 95 THR A CA 1
ATOM 763 C C . THR A 1 95 ? -4.773 -7.383 2.263 1.00 87.88 95 THR A C 1
ATOM 765 O O . THR A 1 95 ? -3.728 -8.027 2.328 1.00 87.88 95 THR A O 1
ATOM 768 N N . THR A 1 96 ? -4.932 -6.222 2.896 1.00 89.19 96 THR A N 1
ATOM 769 C CA . THR A 1 96 ? -3.912 -5.642 3.778 1.00 89.19 96 THR A CA 1
ATOM 770 C C . THR A 1 96 ? -4.414 -5.626 5.209 1.00 89.19 96 THR A C 1
ATOM 772 O O . THR A 1 96 ? -5.526 -5.160 5.456 1.00 89.19 96 THR A O 1
ATOM 775 N N . THR A 1 97 ? -3.592 -6.069 6.160 1.00 88.62 97 THR A N 1
ATOM 776 C CA . THR A 1 97 ? -3.945 -6.045 7.586 1.00 88.62 97 THR A CA 1
ATOM 777 C C . THR A 1 97 ? -2.808 -5.534 8.458 1.00 88.62 97 THR A C 1
ATOM 779 O O . THR A 1 97 ? -1.632 -5.675 8.128 1.00 88.62 97 THR A O 1
ATOM 782 N N . LEU A 1 98 ? -3.160 -4.926 9.593 1.00 88.69 98 LEU A N 1
ATOM 783 C CA . LEU A 1 98 ? -2.197 -4.527 10.630 1.00 88.69 98 LEU A CA 1
ATOM 784 C C . LEU A 1 98 ? -1.875 -5.682 11.590 1.00 88.69 98 LEU A C 1
ATOM 786 O O . LEU A 1 98 ? -0.835 -5.688 12.248 1.00 88.69 98 LEU A O 1
ATOM 790 N N . ASP A 1 99 ? -2.769 -6.664 11.668 1.00 86.44 99 ASP A N 1
ATOM 791 C CA . ASP A 1 99 ? -2.602 -7.854 12.491 1.00 86.44 99 ASP A CA 1
ATOM 792 C C . ASP A 1 99 ? -1.737 -8.913 11.798 1.00 86.44 99 ASP A C 1
ATOM 794 O O . ASP A 1 99 ? -1.262 -8.745 10.667 1.00 86.44 99 ASP A O 1
ATOM 798 N N . ARG A 1 100 ? -1.464 -10.012 12.511 1.00 86.50 100 ARG A N 1
ATOM 799 C CA . ARG A 1 100 ? -0.628 -11.102 11.990 1.00 86.50 100 ARG A CA 1
ATOM 800 C C . ARG A 1 100 ? -1.282 -11.840 10.825 1.00 86.50 100 ARG A C 1
ATOM 802 O O . ARG A 1 100 ? -0.562 -12.263 9.933 1.00 86.50 100 ARG A O 1
ATOM 809 N N . TYR A 1 101 ? -2.607 -11.962 10.842 1.00 87.00 101 TYR A N 1
ATOM 810 C CA . TYR A 1 101 ? -3.410 -12.618 9.814 1.00 87.00 101 TYR A CA 1
ATOM 811 C C . TYR A 1 101 ? -4.729 -11.860 9.616 1.00 87.00 101 TYR A C 1
ATOM 813 O O . TYR A 1 101 ? -5.206 -11.239 10.571 1.00 87.00 101 TYR A O 1
ATOM 821 N N . PRO A 1 102 ? -5.333 -11.913 8.415 1.00 86.94 102 PRO A N 1
ATOM 822 C CA . PRO A 1 102 ? -6.666 -11.376 8.195 1.00 86.94 102 PRO A CA 1
ATOM 823 C C . PRO A 1 102 ? -7.719 -12.161 8.976 1.00 86.94 102 PRO A C 1
ATOM 825 O O . PRO A 1 102 ? -7.718 -13.388 8.991 1.00 86.94 102 PRO A O 1
ATOM 828 N N . THR A 1 103 ? -8.613 -11.429 9.635 1.00 87.25 103 THR A N 1
ATOM 829 C CA . THR A 1 103 ? -9.753 -11.976 10.387 1.00 87.25 103 THR A CA 1
ATOM 830 C C .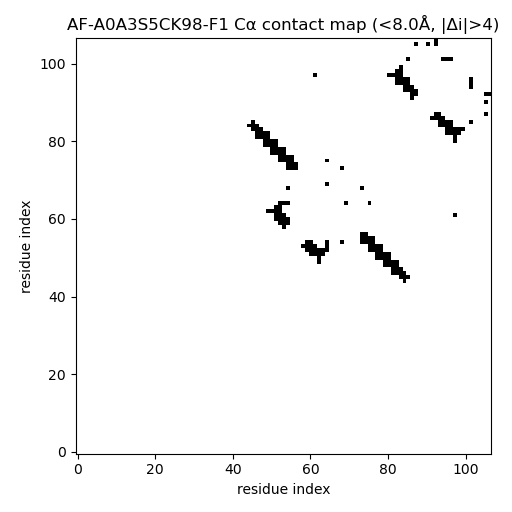 THR A 1 103 ? -11.031 -12.040 9.555 1.00 87.25 103 THR A C 1
ATOM 832 O O . THR A 1 103 ? -11.990 -12.695 9.954 1.00 87.25 103 THR A O 1
ATOM 835 N N . VAL A 1 104 ? -11.046 -11.361 8.406 1.00 85.88 104 VAL A N 1
ATOM 836 C CA . VAL A 1 104 ? -12.169 -11.327 7.467 1.00 85.88 104 VAL A CA 1
ATOM 837 C C . VAL A 1 104 ? -11.972 -12.360 6.349 1.00 85.88 104 VAL A C 1
ATOM 839 O O . VAL A 1 104 ? -10.833 -12.564 5.915 1.00 85.88 104 VAL A O 1
ATOM 842 N N . PRO A 1 105 ? -13.046 -13.028 5.886 1.00 84.88 105 PRO A N 1
ATOM 843 C CA . PRO A 1 105 ? -12.977 -13.951 4.751 1.00 84.88 105 PRO A CA 1
ATOM 844 C C . PRO A 1 105 ? -12.656 -13.221 3.431 1.00 84.88 105 PRO A C 1
ATOM 846 O O . PRO A 1 105 ? -12.799 -12.002 3.348 1.00 84.88 105 PRO A O 1
ATOM 849 N N . CYS A 1 106 ? -12.214 -13.966 2.403 1.00 85.56 106 CYS A N 1
ATOM 850 C CA . CYS A 1 106 ? -12.116 -13.434 1.031 1.00 85.56 106 CYS A CA 1
ATOM 851 C C . CYS A 1 106 ? -13.525 -13.051 0.551 1.00 85.56 106 CYS A C 1
ATOM 853 O O . CYS A 1 106 ? -14.440 -13.870 0.652 1.00 85.56 106 CYS A O 1
ATOM 855 N N . GLU A 1 107 ? -13.662 -11.817 0.060 1.00 74.50 107 GLU A N 1
ATOM 856 C CA . GLU A 1 107 ? -14.799 -11.352 -0.747 1.00 74.50 107 GLU A CA 1
ATOM 857 C C . GLU A 1 107 ? -14.623 -11.749 -2.214 1.00 74.50 107 GLU A C 1
ATOM 859 O O . GLU A 1 107 ? -13.475 -11.623 -2.720 1.00 74.50 107 GLU A O 1
#

Foldseek 3Di:
DVVVVVVVVVVVVVVVVVVVVVVVVVVVVVVVVVVVVVVVCVVPPFKDKAKWKAFPVPRDIDRDDDPVCVVVVTDIDIDIAMKGWDADPPPRDIDIDRDPDDPDDDD

Organism: NCBI:txid117903

Nearest PDB structures (foldseek):
  2kwq-assembly1_A  TM=7.761E-01  e=1.760E-05  Xenopus laevis
  7wtw-assembly1_y  TM=4.340E-01  e=2.035E+00  Homo sapiens
  2i9w-assembly1_A  TM=4.937E-01  e=3.889E+00  Psychrobacter arcticus
  5glb-assembly1_A  TM=4.505E-01  e=5.537E+00  Burkholderia thailandensis

InterPro domains:
  IPR040184 Minichromosome maintenance protein 10 [PTHR13454] (3-106)

pLDDT: mean 86.18, std 7.44, range [60.06, 96.25]

Mean predicted aligned error: 10.22 Å

Radius of gyration: 27.89 Å; Cα contacts (8 Å, |Δi|>4): 103; chains: 1; bounding box: 60×36×73 Å

Sequence (107 aa):
MELAALIAKGSSKLQLLDSVEAAEEQAILHNLEGREQLEERLINQHEQECSIVECKNCNFRGTHAPPWCRKKGHELKFSKGTRRYFQCRDCKNRTTTLDRYPTVPCE